Protein AF-A0A2A5M383-F1 (afdb_monomer)

Foldseek 3Di:
DWDKDKDWAQDDAPVVVNRRDPDIDIDIDIDDPVDDDDDDDD

Mean predicted aligned error: 9.96 Å

Sequence (42 aa):
MLINQTFEIDSCDDVELNIKRTSKLEYRISYDDEKDIKAIVF

Structure (mmCIF, N/CA/C/O backbone):
data_AF-A0A2A5M383-F1
#
_entry.id   AF-A0A2A5M383-F1
#
loop_
_atom_site.group_PDB
_atom_site.id
_atom_site.type_symbol
_atom_site.label_atom_id
_atom_site.label_alt_id
_atom_site.label_comp_id
_atom_site.label_asym_id
_atom_site.label_entity_id
_atom_site.label_seq_id
_atom_site.pdbx_PDB_ins_code
_atom_site.Cartn_x
_atom_site.Cartn_y
_atom_site.Cartn_z
_atom_site.occupancy
_atom_site.B_iso_or_equiv
_atom_site.auth_seq_id
_atom_site.auth_comp_id
_atom_site.auth_asym_id
_atom_site.auth_atom_id
_atom_site.pdbx_PDB_model_num
ATOM 1 N N . MET A 1 1 ? 15.565 10.290 -13.282 1.00 73.38 1 MET A N 1
ATOM 2 C CA . MET A 1 1 ? 15.275 11.245 -12.198 1.00 73.38 1 MET A CA 1
ATOM 3 C C . MET A 1 1 ? 14.651 10.451 -11.071 1.00 73.38 1 MET A C 1
ATOM 5 O O . MET A 1 1 ? 13.755 9.643 -11.289 1.00 73.38 1 MET A O 1
ATOM 9 N N . LEU A 1 2 ? 15.155 10.626 -9.849 1.00 77.31 2 LEU A N 1
ATOM 10 C CA . LEU A 1 2 ? 14.668 9.854 -8.710 1.00 77.31 2 LEU A CA 1
ATOM 11 C C . LEU A 1 2 ? 13.300 10.388 -8.263 1.00 77.31 2 LEU A C 1
ATOM 13 O O . LEU A 1 2 ? 13.201 11.428 -7.609 1.00 77.31 2 LEU A O 1
ATOM 17 N N . ILE A 1 3 ? 12.246 9.667 -8.624 1.00 81.56 3 ILE A N 1
ATOM 18 C CA . ILE A 1 3 ? 10.865 9.951 -8.262 1.00 81.56 3 ILE A CA 1
ATOM 19 C C . ILE A 1 3 ? 10.559 9.296 -6.917 1.00 81.56 3 ILE A C 1
ATOM 21 O O . ILE A 1 3 ? 10.775 8.102 -6.721 1.00 81.56 3 ILE A O 1
ATOM 25 N N . ASN A 1 4 ? 10.024 10.085 -5.988 1.00 84.81 4 ASN A N 1
ATOM 26 C CA . ASN A 1 4 ? 9.525 9.614 -4.702 1.00 84.81 4 ASN A CA 1
ATOM 27 C C . ASN A 1 4 ? 8.048 9.983 -4.605 1.00 84.81 4 ASN A C 1
ATOM 29 O O . ASN A 1 4 ? 7.715 11.165 -4.548 1.00 84.81 4 ASN A O 1
ATOM 33 N N . GLN A 1 5 ? 7.175 8.983 -4.609 1.00 81.44 5 GLN A N 1
ATOM 34 C CA . GLN A 1 5 ? 5.735 9.171 -4.481 1.00 81.44 5 GLN A CA 1
ATOM 35 C C . GLN A 1 5 ? 5.232 8.449 -3.235 1.00 81.44 5 GLN A C 1
ATOM 37 O O . GLN A 1 5 ? 5.583 7.294 -2.985 1.00 81.44 5 GLN A O 1
ATOM 42 N N . THR A 1 6 ? 4.407 9.150 -2.466 1.00 85.50 6 THR A N 1
ATOM 43 C CA . THR A 1 6 ? 3.693 8.610 -1.311 1.00 85.50 6 THR A CA 1
ATOM 44 C C . THR A 1 6 ? 2.216 8.587 -1.643 1.00 85.50 6 THR A C 1
ATOM 46 O O . THR A 1 6 ? 1.684 9.542 -2.207 1.00 85.50 6 THR A O 1
ATOM 49 N N . PHE A 1 7 ? 1.565 7.494 -1.289 1.00 82.56 7 PHE A N 1
ATOM 50 C CA . PHE A 1 7 ? 0.163 7.266 -1.543 1.00 82.56 7 PHE A CA 1
ATOM 51 C C . PHE A 1 7 ? -0.494 6.760 -0.268 1.00 82.56 7 PHE A C 1
ATOM 53 O O . PHE A 1 7 ? 0.070 5.949 0.467 1.00 82.56 7 P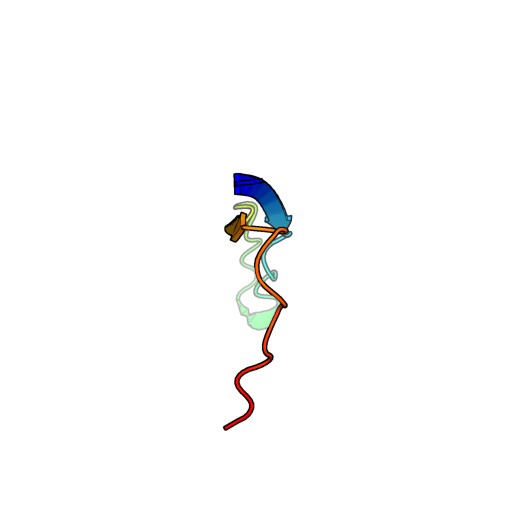HE A O 1
ATOM 60 N N . GLU A 1 8 ? -1.705 7.229 -0.029 1.00 81.50 8 GLU A N 1
ATOM 61 C CA . GLU A 1 8 ? -2.530 6.791 1.083 1.00 81.50 8 GLU A CA 1
ATOM 62 C C . GLU A 1 8 ? -3.657 5.936 0.515 1.00 81.50 8 GLU A C 1
ATOM 64 O O . GLU A 1 8 ? -4.410 6.395 -0.345 1.00 81.50 8 GLU A O 1
ATOM 69 N N . ILE A 1 9 ? -3.766 4.695 0.979 1.00 81.06 9 ILE A N 1
ATOM 70 C CA . ILE A 1 9 ? -4.903 3.831 0.667 1.00 81.06 9 ILE A CA 1
ATOM 71 C C . ILE A 1 9 ? -5.749 3.657 1.920 1.00 81.06 9 ILE A C 1
ATOM 73 O O . ILE A 1 9 ? -5.235 3.495 3.034 1.00 81.06 9 ILE A O 1
ATOM 77 N N . ASP A 1 10 ? -7.062 3.697 1.734 1.00 74.69 10 ASP A N 1
ATOM 78 C CA . ASP A 1 10 ? -7.993 3.358 2.796 1.00 74.69 10 ASP A CA 1
ATOM 79 C C . ASP A 1 10 ? -7.803 1.883 3.169 1.00 74.69 10 ASP A C 1
ATOM 81 O O . ASP A 1 10 ? -7.685 1.002 2.311 1.00 74.69 10 ASP A O 1
ATOM 85 N N . SER A 1 11 ? -7.688 1.619 4.470 1.00 67.94 11 SER A N 1
ATOM 86 C CA . SER A 1 11 ? -7.583 0.251 4.966 1.00 67.94 11 SER A CA 1
ATOM 87 C C . SER A 1 11 ? -8.930 -0.456 4.828 1.00 67.94 11 SER A C 1
ATOM 89 O O . SER A 1 11 ? -9.983 0.177 4.841 1.00 67.94 11 SER A O 1
ATOM 91 N N . CYS A 1 12 ? -8.897 -1.778 4.676 1.00 71.75 12 CYS A N 1
ATOM 92 C CA . CYS A 1 12 ? -10.115 -2.573 4.615 1.00 71.75 12 CYS A CA 1
ATOM 93 C C . CYS A 1 12 ? -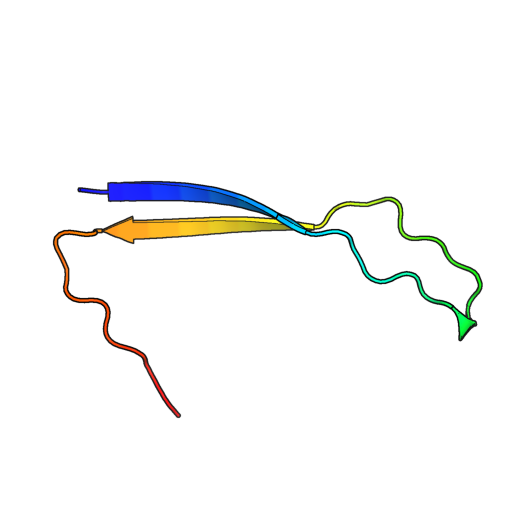10.757 -2.639 6.008 1.00 71.75 12 CYS A C 1
ATOM 95 O O . CYS A 1 12 ? -10.083 -2.990 6.982 1.00 71.75 12 CYS A O 1
ATOM 97 N N . ASP A 1 13 ? -12.045 -2.312 6.091 1.00 73.00 13 ASP A N 1
ATOM 98 C CA . ASP A 1 13 ? -12.841 -2.505 7.298 1.00 73.00 13 ASP A CA 1
ATOM 99 C C . ASP A 1 13 ? -13.116 -3.997 7.508 1.00 73.00 13 ASP A C 1
ATOM 101 O O . ASP A 1 13 ? -13.561 -4.704 6.601 1.00 73.00 13 ASP A O 1
ATOM 105 N N . ASP A 1 14 ? -12.889 -4.475 8.728 1.00 68.50 14 ASP A N 1
ATOM 106 C CA . ASP A 1 14 ? -13.123 -5.868 9.088 1.00 68.50 14 ASP A CA 1
ATOM 107 C C . ASP A 1 14 ? -14.609 -6.033 9.445 1.00 68.50 14 ASP A C 1
ATOM 109 O O . ASP A 1 14 ? -15.033 -5.884 10.597 1.00 68.50 14 ASP A O 1
ATOM 113 N N . VAL A 1 15 ? -15.429 -6.242 8.408 1.00 67.50 15 VAL A N 1
ATOM 114 C CA . VAL A 1 15 ? -16.901 -6.286 8.499 1.00 67.50 15 VAL A CA 1
ATOM 115 C C . VAL A 1 15 ? -17.382 -7.423 9.406 1.00 67.50 15 VAL A C 1
ATOM 117 O O . VAL A 1 15 ? -18.347 -7.240 10.146 1.00 67.50 15 VAL A O 1
ATOM 120 N N . GLU A 1 16 ? -16.693 -8.568 9.410 1.00 71.12 16 GLU A N 1
ATOM 121 C CA . GLU A 1 16 ? -17.020 -9.712 10.277 1.00 71.12 16 GLU A CA 1
ATOM 122 C C . GLU A 1 16 ? -16.731 -9.440 11.758 1.00 71.12 16 GLU A C 1
ATOM 124 O O . GLU A 1 16 ? -17.464 -9.912 12.627 1.00 71.12 16 GLU A O 1
ATOM 129 N N . LEU A 1 17 ? -15.702 -8.645 12.060 1.00 69.12 17 LEU A N 1
ATOM 130 C CA . LEU A 1 17 ? -15.307 -8.316 13.432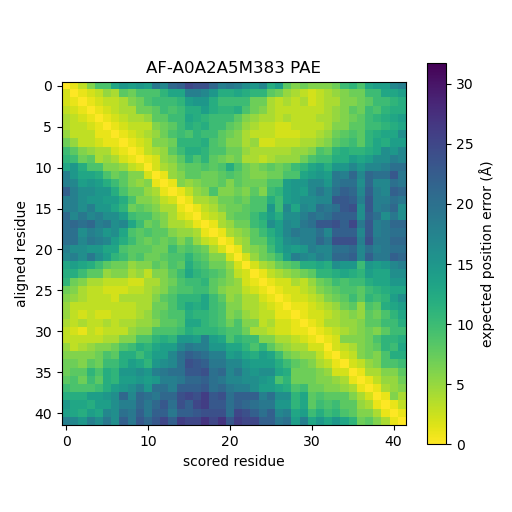 1.00 69.12 17 LEU A CA 1
ATOM 131 C C . LEU A 1 17 ? -15.896 -6.986 13.931 1.00 69.12 17 LEU A C 1
ATOM 133 O O . LEU A 1 17 ? -15.716 -6.642 15.099 1.00 69.12 17 LEU A O 1
ATOM 137 N N . ASN A 1 18 ? -16.628 -6.248 13.085 1.00 64.12 18 ASN A N 1
ATOM 138 C CA . ASN A 1 18 ? -17.158 -4.907 13.376 1.00 64.12 18 ASN A CA 1
ATOM 139 C C . ASN A 1 18 ? -16.061 -3.887 13.757 1.00 64.12 18 ASN A C 1
ATOM 141 O O . ASN A 1 18 ? -16.310 -2.908 14.464 1.00 64.12 18 ASN A O 1
ATOM 145 N N . ILE A 1 19 ? -14.829 -4.114 13.293 1.00 71.25 19 ILE A N 1
ATOM 146 C CA . ILE A 1 19 ? -13.687 -3.241 13.565 1.00 71.25 19 ILE A CA 1
ATOM 147 C C . ILE A 1 19 ? -13.504 -2.338 12.353 1.00 71.25 19 ILE A C 1
ATOM 149 O O . ILE A 1 19 ? -13.026 -2.765 11.304 1.00 71.25 19 ILE A O 1
ATOM 153 N N . LYS A 1 20 ? -13.870 -1.064 12.514 1.00 65.19 20 LYS A N 1
ATOM 154 C CA . LYS A 1 20 ? -13.551 -0.040 11.520 1.00 65.19 20 LYS A CA 1
ATOM 155 C C . LYS A 1 20 ? -12.099 0.373 11.669 1.00 65.19 20 LYS A C 1
ATOM 157 O O . LYS A 1 20 ? -11.716 0.933 12.701 1.00 65.19 20 LYS A O 1
ATOM 162 N N . ARG A 1 21 ? -11.282 0.096 10.657 1.00 64.19 21 ARG A N 1
ATOM 163 C CA . ARG A 1 21 ? -9.874 0.488 10.662 1.00 64.19 21 ARG A CA 1
ATOM 164 C C . ARG A 1 21 ? -9.784 1.887 10.068 1.00 64.19 21 ARG A C 1
ATOM 166 O O . ARG A 1 21 ? -9.668 2.076 8.869 1.00 64.19 21 ARG A O 1
ATOM 173 N N . THR A 1 22 ? -9.809 2.895 10.937 1.00 64.19 22 THR A N 1
ATOM 174 C CA . THR A 1 22 ? -9.606 4.303 10.545 1.00 64.19 22 THR A CA 1
ATOM 175 C C . THR A 1 22 ? -8.160 4.621 10.164 1.00 64.19 22 THR A C 1
ATOM 177 O O . THR A 1 22 ? -7.863 5.722 9.702 1.00 64.19 22 THR A O 1
ATOM 180 N N . SER A 1 23 ? -7.241 3.680 10.381 1.00 68.81 23 SER A N 1
ATOM 181 C CA . SER A 1 23 ? -5.832 3.814 10.030 1.00 68.81 23 SER A CA 1
ATOM 182 C C . SER A 1 23 ? -5.664 3.698 8.518 1.00 68.81 23 SER A C 1
ATOM 184 O O . SER A 1 23 ? -5.813 2.610 7.970 1.00 68.81 23 SER A O 1
ATOM 186 N N . LYS A 1 24 ? -5.321 4.797 7.846 1.00 73.31 24 LYS A N 1
ATOM 187 C CA . LYS A 1 24 ? -4.897 4.757 6.444 1.00 73.31 24 LYS A CA 1
ATOM 188 C C . LYS A 1 24 ? -3.567 4.0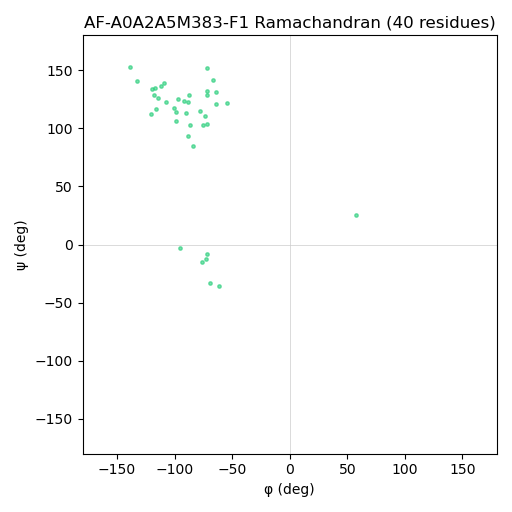23 6.323 1.00 73.31 24 LYS A C 1
ATOM 190 O O . LYS A 1 24 ? -2.693 4.159 7.181 1.00 73.31 24 LYS A O 1
ATOM 195 N N . LEU A 1 25 ? -3.424 3.239 5.267 1.00 80.31 25 LEU A N 1
ATOM 196 C CA . LEU A 1 25 ? -2.162 2.599 4.933 1.00 80.31 25 LEU A CA 1
ATOM 197 C C . LEU A 1 25 ? -1.371 3.562 4.0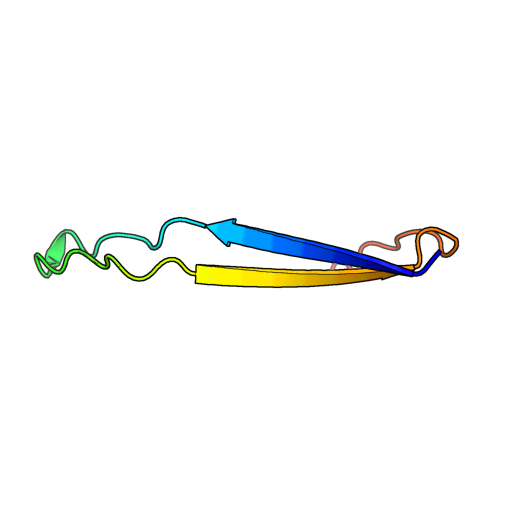46 1.00 80.31 25 LEU A C 1
ATOM 199 O O . LEU A 1 25 ? -1.848 3.980 2.993 1.00 80.31 25 LEU A O 1
ATOM 203 N N . GLU A 1 26 ? -0.166 3.915 4.478 1.00 82.56 26 GLU A N 1
ATOM 204 C CA . GLU A 1 26 ? 0.768 4.708 3.680 1.00 82.56 26 GLU A CA 1
ATOM 205 C C . GLU A 1 26 ? 1.671 3.758 2.884 1.00 82.56 26 GLU A C 1
ATOM 207 O O . GLU A 1 26 ? 2.342 2.901 3.465 1.00 82.56 26 GLU A O 1
ATOM 212 N N . TYR A 1 27 ? 1.698 3.898 1.556 1.00 81.00 27 TYR A N 1
ATOM 213 C CA . TYR A 1 27 ? 2.665 3.214 0.703 1.00 81.00 27 TYR A CA 1
ATOM 214 C C . TYR A 1 27 ? 3.560 4.229 -0.009 1.00 81.00 27 TYR A C 1
ATOM 216 O O . TYR A 1 27 ? 3.096 5.230 -0.555 1.00 81.00 27 TYR A O 1
ATOM 224 N N . ARG A 1 28 ? 4.870 3.964 -0.015 1.00 84.44 28 ARG A N 1
ATOM 225 C CA . ARG A 1 28 ? 5.870 4.818 -0.664 1.00 84.44 28 ARG A CA 1
ATOM 226 C C . ARG A 1 28 ? 6.567 4.058 -1.778 1.00 84.44 28 ARG A C 1
ATOM 228 O O . ARG A 1 28 ? 7.098 2.974 -1.544 1.00 84.44 28 ARG A O 1
ATOM 235 N N 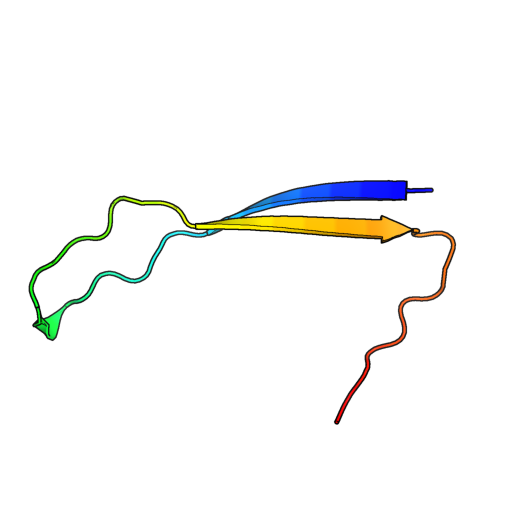. ILE A 1 29 ? 6.612 4.647 -2.968 1.00 84.00 29 ILE A N 1
ATOM 236 C CA . ILE A 1 29 ? 7.385 4.134 -4.098 1.00 84.00 29 ILE A CA 1
ATOM 237 C C . ILE A 1 29 ? 8.487 5.136 -4.416 1.00 84.00 29 ILE A C 1
ATOM 239 O O . ILE A 1 29 ? 8.233 6.317 -4.650 1.00 84.00 29 ILE A O 1
ATOM 243 N N . SER A 1 30 ? 9.716 4.633 -4.441 1.00 83.81 30 SER A N 1
ATOM 244 C CA . SER A 1 30 ? 10.889 5.360 -4.910 1.00 83.81 30 SER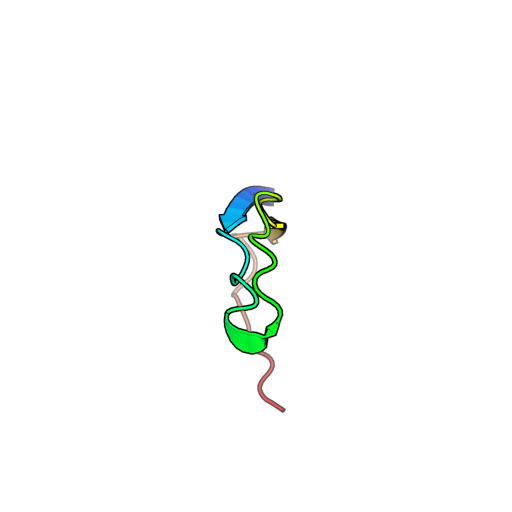 A CA 1
ATOM 245 C C . SER A 1 30 ? 11.418 4.644 -6.147 1.00 83.81 30 SER A C 1
ATOM 247 O O . SER A 1 30 ? 11.815 3.483 -6.053 1.00 83.81 30 SER A O 1
ATOM 249 N N . TYR A 1 31 ? 11.402 5.305 -7.300 1.00 81.31 31 TYR A N 1
ATOM 250 C CA . TYR A 1 31 ? 11.894 4.742 -8.556 1.00 81.31 31 TYR A CA 1
ATOM 251 C C . TYR A 1 31 ? 12.673 5.786 -9.346 1.00 81.31 31 TYR A C 1
ATOM 253 O 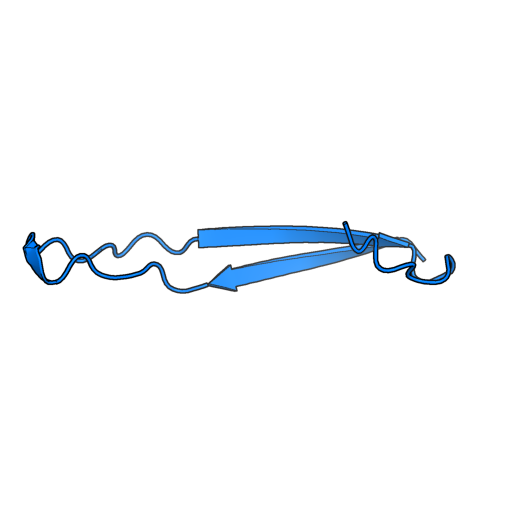O . TYR A 1 31 ? 12.461 6.983 -9.190 1.00 81.31 31 TYR A O 1
ATOM 261 N N . ASP A 1 32 ? 13.606 5.334 -10.175 1.00 84.00 32 ASP A N 1
ATOM 262 C CA . ASP A 1 32 ? 14.323 6.212 -11.093 1.00 84.00 32 ASP A CA 1
ATOM 263 C C . ASP A 1 32 ? 13.682 6.093 -12.474 1.00 84.00 32 ASP A C 1
ATOM 265 O O . ASP A 1 32 ? 13.718 5.014 -13.064 1.00 84.00 32 ASP A O 1
ATOM 269 N N . ASP A 1 33 ? 13.061 7.168 -12.960 1.00 76.94 33 ASP A N 1
ATOM 270 C CA . ASP A 1 33 ? 12.352 7.154 -14.244 1.00 76.94 33 ASP A CA 1
ATOM 271 C C . ASP A 1 33 ? 13.293 7.106 -15.461 1.00 76.94 33 ASP A C 1
ATOM 273 O O . ASP A 1 33 ? 12.843 6.806 -16.562 1.00 76.94 33 ASP A O 1
ATOM 277 N N . GLU A 1 34 ? 14.603 7.330 -15.279 1.00 80.81 34 GLU A N 1
ATOM 278 C CA . GLU A 1 34 ? 15.586 7.144 -16.358 1.00 80.81 34 GLU A CA 1
ATOM 279 C C . GLU A 1 34 ? 15.886 5.660 -16.607 1.00 80.81 34 GLU A C 1
ATOM 281 O O . GLU A 1 34 ? 16.464 5.302 -17.636 1.00 80.81 34 GLU A O 1
ATOM 286 N N . LYS A 1 35 ? 15.510 4.773 -15.677 1.00 75.75 35 LYS A N 1
ATOM 287 C CA . LYS A 1 35 ? 15.651 3.327 -15.842 1.00 75.75 35 LYS A CA 1
ATOM 288 C C . LYS A 1 35 ? 14.331 2.730 -16.316 1.00 75.75 35 LYS A C 1
ATOM 290 O O . LYS A 1 35 ? 13.305 2.863 -15.659 1.00 75.75 35 LYS A O 1
ATOM 295 N N . ASP A 1 36 ? 14.394 2.009 -17.433 1.00 73.88 36 ASP A N 1
ATOM 296 C CA . ASP A 1 36 ? 13.254 1.291 -18.004 1.00 73.88 36 ASP A CA 1
ATOM 297 C C . ASP A 1 36 ? 12.627 0.345 -16.960 1.00 73.88 36 ASP A C 1
ATOM 299 O O . ASP A 1 36 ? 13.314 -0.505 -16.375 1.00 73.88 36 ASP A O 1
ATOM 303 N N . ILE A 1 37 ? 11.333 0.533 -16.681 1.00 73.75 37 ILE A N 1
ATOM 304 C CA . ILE A 1 37 ? 10.607 -0.216 -15.651 1.00 73.75 37 ILE A CA 1
ATOM 305 C C . ILE A 1 37 ? 10.411 -1.649 -16.148 1.00 73.75 37 ILE A C 1
ATOM 307 O O . ILE A 1 37 ? 9.535 -1.936 -16.961 1.00 73.75 37 ILE A O 1
ATOM 311 N N . LYS A 1 38 ? 11.209 -2.579 -15.622 1.00 72.31 38 LYS A N 1
ATOM 312 C CA . LYS A 1 38 ? 11.063 -4.008 -15.910 1.00 72.31 38 LYS A CA 1
ATOM 313 C C . LYS A 1 38 ? 10.123 -4.644 -14.894 1.00 72.31 38 LYS A C 1
ATOM 315 O O . LYS A 1 38 ? 10.461 -4.746 -13.716 1.00 72.31 38 LYS A O 1
ATOM 320 N N . ALA A 1 39 ? 8.955 -5.091 -15.349 1.00 70.94 39 ALA A N 1
ATOM 321 C CA . ALA A 1 39 ? 8.077 -5.922 -14.537 1.00 70.94 39 ALA A CA 1
ATOM 322 C C . ALA A 1 39 ? 8.778 -7.258 -14.242 1.00 70.94 39 ALA A C 1
ATOM 324 O O . ALA A 1 39 ? 9.150 -7.986 -15.163 1.00 70.94 39 ALA A O 1
ATOM 325 N N . ILE A 1 40 ? 8.971 -7.573 -12.961 1.00 64.44 40 IL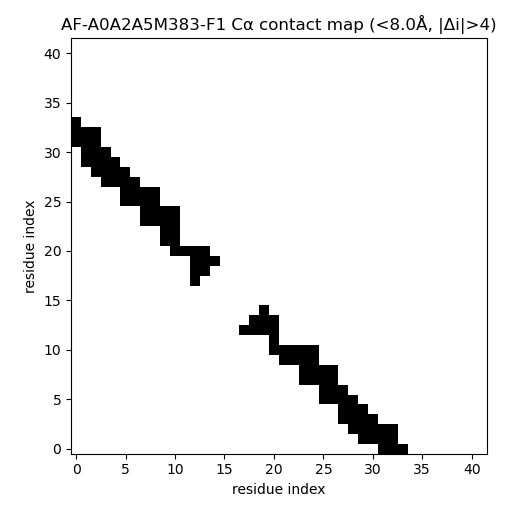E A N 1
ATOM 326 C CA . ILE A 1 40 ? 9.404 -8.906 -12.543 1.00 64.44 40 ILE A CA 1
ATOM 327 C C . ILE A 1 40 ? 8.136 -9.746 -12.400 1.00 64.44 40 ILE A C 1
ATOM 329 O O . ILE A 1 40 ? 7.387 -9.582 -11.440 1.00 64.44 40 ILE A O 1
ATOM 333 N N . VAL A 1 41 ? 7.874 -10.598 -13.390 1.00 55.56 41 VAL A N 1
ATOM 334 C CA . VAL A 1 41 ? 6.772 -11.568 -13.369 1.00 55.56 41 VAL A CA 1
ATOM 335 C C . VAL A 1 41 ? 7.377 -12.922 -12.993 1.00 55.56 41 VAL A C 1
ATOM 337 O O . VAL A 1 41 ? 8.270 -13.391 -13.700 1.00 55.56 41 VAL A O 1
ATOM 340 N N . PHE A 1 42 ? 6.953 -13.489 -11.860 1.00 55.75 42 PHE A N 1
ATOM 341 C CA . PHE A 1 42 ? 7.336 -14.828 -11.391 1.00 55.75 42 PHE A CA 1
ATOM 342 C C . PHE A 1 42 ? 6.238 -15.840 -11.710 1.00 55.75 42 PHE A C 1
ATOM 344 O O . PHE A 1 42 ? 5.051 -15.452 -11.616 1.00 55.75 42 PHE A O 1
#

pLDDT: mean 74.41, std 7.79, range [55.56, 85.5]

Solvent-accessible surface area (backbone atoms only — not comparable to full-atom values): 2863 Å² total; per-residue (Å²): 84,82,44,76,47,77,48,77,42,81,43,77,58,40,74,92,76,71,46,76,47,83,60,64,43,79,48,75,51,76,48,48,73,76,50,84,87,74,84,87,83,131

Secondary structure (DSSP, 8-state):
-EEEEEEEEPPPPBTTTTB----PEEEEEEEETTS-------

Radius of gyration: 15.97 Å; Cα contacts (8 Å, |Δi|>4): 52; chains: 1; bounding box: 33×26×32 Å